Protein AF-A0A7J2VX71-F1 (afdb_monomer_lite)

Foldseek 3Di:
DKDWDWDAFPQKIWTWIWDQDPNWTKIWIFIWHDDDPDIDTPAPGTWMWTWDADPPPRQIATHTPGRRPDDPVVVVSVRVVVSVVD

Secondary structure (DSSP, 8-state):
--EEEEEEETTEEEEEEEEEETTEEEEEEEEEEEETTEEEESSSS-EEEEEEE-TTT--EEEEEEE-TT--HHHHHHHHHHHHTT-

Structure (mmCIF, N/CA/C/O backbone):
data_AF-A0A7J2VX71-F1
#
_entry.id   AF-A0A7J2VX71-F1
#
loop_
_atom_site.group_PDB
_atom_site.id
_atom_site.type_symbol
_atom_site.label_atom_id
_atom_site.label_alt_id
_atom_site.label_comp_id
_atom_site.label_asym_id
_atom_site.label_entity_id
_atom_site.label_seq_id
_atom_site.pdbx_PDB_ins_code
_atom_site.Cartn_x
_atom_site.Cartn_y
_atom_site.Cartn_z
_atom_site.occupancy
_atom_site.B_iso_or_equiv
_atom_site.auth_seq_id
_atom_site.auth_comp_id
_atom_site.auth_asym_id
_atom_site.auth_atom_id
_atom_site.pdbx_PDB_model_num
ATOM 1 N N . MET A 1 1 ? 10.968 -12.525 -1.276 1.00 47.69 1 MET A N 1
ATOM 2 C CA . MET A 1 1 ? 11.170 -12.200 0.159 1.00 47.69 1 MET A CA 1
ATOM 3 C C . MET A 1 1 ? 9.999 -11.327 0.586 1.00 47.69 1 MET A C 1
ATOM 5 O O . MET A 1 1 ? 9.777 -10.325 -0.072 1.00 47.69 1 MET A O 1
ATOM 9 N N . VAL A 1 2 ? 9.198 -11.709 1.588 1.00 52.06 2 VAL A N 1
ATOM 10 C CA . VAL A 1 2 ? 8.030 -10.899 2.002 1.00 52.06 2 VAL A CA 1
ATOM 11 C C . VAL A 1 2 ? 8.505 -9.827 2.974 1.00 52.06 2 VAL A C 1
ATOM 13 O O . VAL A 1 2 ? 8.984 -10.149 4.060 1.00 52.06 2 VAL A O 1
ATOM 16 N N . LEU A 1 3 ? 8.406 -8.559 2.576 1.00 59.25 3 LEU A N 1
ATOM 17 C CA . LEU A 1 3 ? 8.718 -7.429 3.446 1.00 59.25 3 LEU A CA 1
ATOM 18 C C . LEU A 1 3 ? 7.399 -6.896 4.011 1.00 59.25 3 LEU A C 1
ATOM 20 O O . LEU A 1 3 ? 6.624 -6.251 3.303 1.00 59.25 3 LEU A O 1
ATOM 24 N N . GLU A 1 4 ? 7.122 -7.237 5.266 1.00 61.16 4 GLU A N 1
ATOM 25 C CA . GLU A 1 4 ? 5.940 -6.786 6.000 1.00 61.16 4 GLU A CA 1
ATOM 26 C C . GLU A 1 4 ? 6.297 -5.555 6.831 1.00 61.16 4 GLU A C 1
ATOM 28 O O . GLU A 1 4 ? 7.264 -5.565 7.597 1.00 61.16 4 GLU A O 1
ATOM 33 N N . ARG A 1 5 ? 5.538 -4.473 6.657 1.00 69.00 5 ARG A N 1
ATOM 34 C CA . ARG A 1 5 ? 5.715 -3.240 7.420 1.00 69.00 5 ARG A CA 1
ATOM 35 C C . ARG A 1 5 ? 4.357 -2.699 7.845 1.00 69.00 5 ARG A C 1
ATOM 37 O O . ARG A 1 5 ? 3.449 -2.518 7.036 1.00 69.00 5 ARG A O 1
ATOM 44 N N . VAL A 1 6 ? 4.244 -2.416 9.139 1.00 67.00 6 VAL A N 1
ATOM 45 C CA . VAL A 1 6 ? 3.090 -1.717 9.698 1.00 67.00 6 VAL A CA 1
ATOM 46 C C . VAL A 1 6 ? 3.355 -0.222 9.617 1.00 67.00 6 VAL A C 1
ATOM 48 O O . VAL A 1 6 ? 4.324 0.285 10.179 1.00 67.00 6 VAL A O 1
ATOM 51 N N . PHE A 1 7 ? 2.475 0.480 8.922 1.00 69.94 7 PHE A N 1
ATOM 52 C CA . PHE A 1 7 ? 2.541 1.912 8.694 1.00 69.94 7 PHE A CA 1
ATO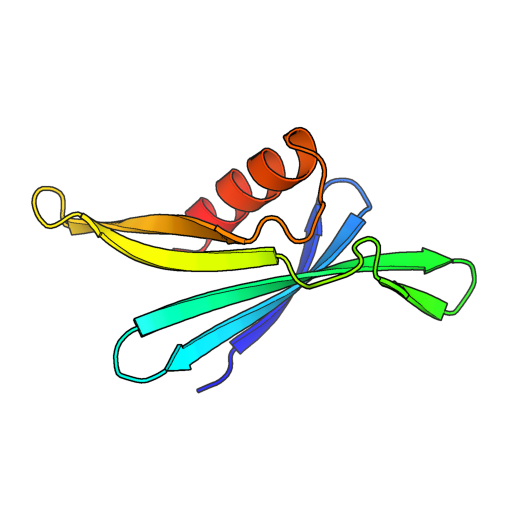M 53 C C . PHE A 1 7 ? 1.452 2.624 9.475 1.00 69.94 7 PHE A C 1
ATOM 55 O O . PHE A 1 7 ? 0.391 2.063 9.721 1.00 69.94 7 PHE A O 1
ATOM 62 N N . ALA A 1 8 ? 1.708 3.864 9.877 1.00 63.12 8 ALA A N 1
ATOM 63 C CA . ALA A 1 8 ? 0.718 4.709 10.527 1.00 63.12 8 ALA A CA 1
ATOM 64 C C . ALA A 1 8 ? 0.575 6.008 9.731 1.00 63.12 8 ALA A C 1
ATOM 66 O O . ALA A 1 8 ? 1.513 6.798 9.663 1.00 63.12 8 ALA A O 1
ATOM 67 N N . VAL A 1 9 ? -0.601 6.233 9.150 1.00 64.81 9 VAL A N 1
ATOM 68 C CA . VAL A 1 9 ? -0.946 7.449 8.408 1.00 64.81 9 VAL A CA 1
ATOM 69 C C . VAL A 1 9 ? -2.064 8.162 9.166 1.00 64.81 9 VAL A C 1
ATOM 71 O O . VAL A 1 9 ? -3.162 7.632 9.320 1.00 64.81 9 VAL A O 1
ATOM 74 N N . LYS A 1 10 ? -1.766 9.356 9.701 1.00 61.78 10 LYS A N 1
ATOM 75 C CA . LYS A 1 10 ? -2.708 10.226 10.444 1.00 61.78 10 LYS A CA 1
ATOM 76 C C . LYS A 1 10 ? -3.564 9.498 11.498 1.00 61.78 10 LYS A C 1
ATOM 78 O O . LYS A 1 10 ? -4.759 9.742 11.623 1.00 61.78 10 LYS A O 1
ATOM 83 N N . GLY A 1 11 ? -2.944 8.596 12.260 1.00 66.19 11 GLY A N 1
ATOM 84 C CA . GLY A 1 11 ? -3.599 7.843 13.338 1.00 66.19 11 GLY A CA 1
ATOM 85 C C . GLY A 1 11 ? -4.260 6.529 12.906 1.00 66.19 11 GLY A C 1
ATOM 86 O O . GLY A 1 11 ? -4.564 5.710 13.768 1.00 66.19 11 GLY A O 1
ATOM 87 N N . ARG A 1 12 ? -4.405 6.277 11.599 1.00 74.38 12 ARG A N 1
ATOM 88 C CA . ARG A 1 12 ? -4.837 4.985 11.048 1.00 74.38 12 ARG A CA 1
ATOM 89 C C . ARG A 1 12 ? -3.611 4.133 10.772 1.00 74.38 12 ARG A C 1
ATOM 91 O O . ARG A 1 12 ? -2.623 4.633 10.234 1.00 74.38 12 ARG A O 1
ATOM 98 N N . ARG A 1 13 ? -3.643 2.863 11.161 1.00 80.00 13 ARG A N 1
ATOM 99 C CA . ARG A 1 13 ? -2.538 1.947 10.887 1.00 80.00 13 ARG A CA 1
ATOM 100 C C . ARG A 1 13 ? -2.855 1.141 9.630 1.00 80.00 13 ARG A C 1
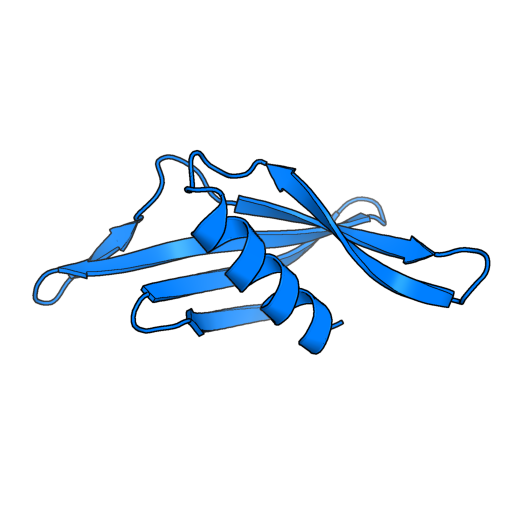ATOM 102 O O . ARG A 1 13 ? -4.013 0.942 9.298 1.00 80.00 13 ARG A O 1
ATOM 109 N N . PHE A 1 14 ? -1.839 0.689 8.919 1.00 82.75 14 PHE A N 1
ATOM 110 C CA . PHE A 1 14 ? -1.962 -0.169 7.749 1.00 82.75 14 PHE A CA 1
ATOM 111 C C . PHE A 1 14 ? -0.902 -1.239 7.868 1.00 82.75 14 PHE A C 1
ATOM 113 O O . PHE A 1 14 ? 0.271 -0.919 8.026 1.00 82.75 14 PHE A O 1
ATOM 120 N N . ASN A 1 15 ? -1.287 -2.503 7.790 1.00 84.94 15 ASN A N 1
ATOM 121 C CA . ASN A 1 15 ? -0.313 -3.555 7.580 1.00 84.94 15 ASN A CA 1
ATOM 122 C C . ASN A 1 15 ? -0.108 -3.715 6.074 1.00 84.94 15 ASN A C 1
ATOM 124 O O . ASN A 1 15 ? -0.973 -4.276 5.403 1.00 84.94 15 ASN A O 1
ATOM 128 N N . CYS A 1 16 ? 0.990 -3.182 5.541 1.00 86.75 16 CYS A N 1
ATOM 129 C CA . CYS A 1 16 ? 1.299 -3.305 4.125 1.00 86.75 16 CYS A CA 1
ATOM 130 C C . CYS A 1 16 ? 2.409 -4.329 3.900 1.00 86.75 16 CYS A C 1
ATOM 132 O O . CYS A 1 16 ? 3.458 -4.311 4.550 1.00 86.75 16 CYS A O 1
ATOM 134 N N . LYS A 1 17 ? 2.183 -5.210 2.932 1.00 87.06 17 LYS A N 1
ATOM 135 C CA . LYS A 1 17 ? 3.108 -6.272 2.549 1.00 87.06 17 LYS A CA 1
ATOM 136 C C . LYS A 1 17 ? 3.480 -6.107 1.091 1.00 87.06 17 LYS A C 1
ATOM 138 O O . LYS A 1 17 ? 2.598 -6.014 0.239 1.00 87.06 17 LYS A O 1
ATOM 143 N N . LYS A 1 18 ? 4.780 -6.100 0.806 1.00 87.38 18 LYS A N 1
ATOM 144 C CA . LYS A 1 18 ? 5.283 -6.218 -0.564 1.00 87.38 18 LYS A CA 1
ATOM 145 C C . LYS A 1 18 ? 5.337 -7.701 -0.932 1.00 87.38 18 LYS A C 1
ATOM 147 O O . LYS A 1 18 ? 5.998 -8.481 -0.243 1.00 87.38 18 LYS A O 1
ATOM 152 N N . LEU A 1 19 ? 4.625 -8.075 -1.988 1.00 88.06 19 LEU A N 1
ATOM 153 C CA . LEU A 1 19 ? 4.558 -9.424 -2.539 1.00 88.06 19 LEU A CA 1
ATOM 154 C C . LEU A 1 19 ? 5.139 -9.409 -3.952 1.00 88.06 19 LEU A C 1
ATOM 156 O O . LEU A 1 19 ? 4.867 -8.493 -4.721 1.00 88.06 19 LEU A O 1
ATOM 160 N N . GLU A 1 20 ? 5.926 -10.419 -4.294 1.00 86.69 20 GLU A N 1
ATOM 161 C CA . GLU A 1 20 ? 6.396 -10.654 -5.660 1.00 86.69 20 GLU A CA 1
ATOM 162 C C . GLU A 1 20 ? 5.793 -11.973 -6.133 1.00 86.69 20 GLU A C 1
ATOM 164 O O . GLU A 1 20 ? 6.095 -13.027 -5.577 1.00 86.69 20 GLU A O 1
ATOM 169 N N . GLU A 1 21 ? 4.918 -11.906 -7.132 1.00 82.12 21 GLU A N 1
ATOM 170 C CA . GLU A 1 21 ? 4.233 -13.058 -7.717 1.00 82.12 21 GLU A CA 1
ATOM 171 C C . GLU A 1 21 ? 4.391 -13.002 -9.236 1.00 82.12 21 GLU A C 1
ATOM 173 O O . GLU A 1 21 ? 4.060 -11.989 -9.846 1.00 82.12 21 GLU A O 1
ATOM 178 N N . GLU A 1 22 ? 4.908 -14.071 -9.849 1.00 83.06 22 GLU A N 1
ATOM 179 C CA . GLU A 1 22 ? 5.028 -14.201 -11.315 1.00 83.06 22 GLU A CA 1
ATOM 180 C C . GLU A 1 22 ? 5.733 -13.010 -12.007 1.00 83.06 22 GLU A C 1
ATOM 182 O O . GLU A 1 22 ? 5.386 -12.611 -13.115 1.00 83.06 22 GLU A O 1
ATOM 187 N N . GLY A 1 23 ? 6.730 -12.410 -11.344 1.00 81.31 23 GLY A N 1
ATOM 188 C CA . GLY A 1 23 ? 7.458 -11.239 -11.856 1.00 81.31 23 GLY A CA 1
ATOM 189 C C . GLY A 1 23 ? 6.720 -9.904 -11.686 1.00 81.31 23 GLY A C 1
ATOM 190 O O . GLY A 1 23 ? 7.228 -8.865 -12.099 1.00 81.31 23 GLY A O 1
ATOM 191 N N . ILE A 1 24 ? 5.546 -9.904 -11.051 1.00 85.50 24 ILE A N 1
ATOM 192 C CA . ILE A 1 24 ? 4.794 -8.703 -10.693 1.00 85.50 24 ILE A CA 1
ATOM 193 C C . ILE A 1 24 ? 4.997 -8.420 -9.209 1.00 85.50 24 ILE A C 1
ATOM 195 O O . ILE A 1 24 ? 4.702 -9.242 -8.341 1.00 85.50 24 ILE A O 1
ATOM 199 N N . THR A 1 25 ? 5.452 -7.209 -8.910 1.00 89.88 25 THR A N 1
ATOM 200 C CA . THR A 1 25 ? 5.491 -6.704 -7.541 1.00 89.88 25 THR A CA 1
ATOM 201 C C . THR A 1 25 ? 4.145 -6.067 -7.189 1.00 89.88 25 THR A C 1
ATOM 203 O O . THR A 1 25 ? 3.647 -5.207 -7.914 1.00 89.88 25 THR A O 1
ATOM 206 N N . LYS A 1 26 ? 3.565 -6.452 -6.053 1.00 91.38 26 LYS A N 1
ATOM 207 C CA . LYS A 1 26 ? 2.333 -5.892 -5.488 1.00 91.38 26 LYS A CA 1
ATOM 208 C C . LYS A 1 26 ? 2.581 -5.388 -4.070 1.00 91.38 26 LYS A C 1
ATOM 210 O O . LYS A 1 26 ? 3.407 -5.934 -3.342 1.00 91.38 26 LYS A O 1
ATOM 215 N N . ILE A 1 27 ? 1.839 -4.372 -3.659 1.00 90.56 27 ILE A N 1
ATOM 216 C CA . ILE A 1 27 ? 1.770 -3.896 -2.280 1.00 90.56 27 ILE A CA 1
ATOM 217 C C . ILE A 1 27 ? 0.336 -4.088 -1.808 1.00 90.56 27 ILE A C 1
ATOM 219 O O . ILE A 1 27 ? -0.590 -3.481 -2.335 1.00 90.56 27 ILE A O 1
ATOM 223 N N . VAL A 1 28 ? 0.159 -4.956 -0.820 1.00 90.62 28 VAL A N 1
ATOM 224 C CA . VAL A 1 28 ? -1.141 -5.268 -0.229 1.00 90.62 28 VAL A CA 1
ATOM 225 C C . VAL A 1 28 ? -1.201 -4.604 1.131 1.00 90.62 28 VAL A C 1
ATOM 227 O O . VAL A 1 28 ? -0.471 -5.000 2.033 1.00 90.62 28 VAL A O 1
ATOM 230 N N . CYS A 1 29 ? -2.049 -3.598 1.272 1.00 88.50 29 CYS A N 1
ATOM 231 C CA . CYS A 1 29 ? -2.236 -2.814 2.478 1.00 88.50 29 CYS A CA 1
ATOM 232 C C . CYS A 1 29 ? -3.565 -3.154 3.136 1.00 88.50 29 CYS A C 1
ATOM 234 O O . CYS A 1 29 ? -4.626 -2.926 2.565 1.00 88.50 29 CYS A O 1
ATOM 236 N N . GLN A 1 30 ? -3.512 -3.648 4.368 1.00 87.62 30 GLN A N 1
ATOM 237 C CA . GLN A 1 30 ? -4.691 -3.878 5.187 1.00 87.62 30 GLN A CA 1
ATOM 238 C C . GLN A 1 30 ? -4.822 -2.762 6.232 1.00 87.62 30 GLN A C 1
ATOM 240 O O . GLN A 1 30 ? -4.029 -2.715 7.177 1.00 87.62 30 GLN A O 1
ATOM 245 N N . PRO A 1 31 ? -5.796 -1.852 6.078 1.00 82.56 31 PRO A N 1
ATOM 246 C CA . PRO A 1 31 ? -6.096 -0.814 7.055 1.00 82.56 31 PRO A CA 1
ATOM 247 C C . PRO A 1 31 ? -6.507 -1.445 8.385 1.00 82.56 31 PRO A C 1
ATOM 249 O O . PRO A 1 31 ? -7.368 -2.319 8.405 1.00 82.56 31 PRO A O 1
ATOM 252 N N . ILE A 1 32 ? -5.917 -0.999 9.486 1.00 8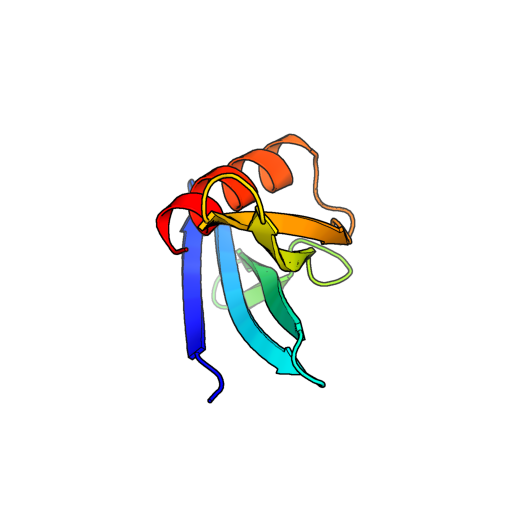1.75 32 ILE A N 1
ATOM 253 C CA . ILE A 1 32 ? -6.178 -1.458 10.850 1.00 81.75 32 ILE A CA 1
ATOM 254 C C . ILE A 1 32 ? -6.434 -0.264 11.781 1.00 81.75 32 ILE A C 1
ATOM 256 O O . ILE A 1 32 ? -5.698 0.728 11.793 1.00 81.75 32 ILE A O 1
ATOM 260 N N . GLU A 1 33 ? -7.475 -0.376 12.597 1.00 74.31 33 GLU A N 1
ATOM 261 C CA . GLU A 1 33 ? -7.800 0.552 13.675 1.00 74.31 33 GLU A CA 1
ATOM 262 C C . GLU A 1 33 ? -7.736 -0.166 15.017 1.00 74.31 33 GLU A C 1
ATOM 264 O O . GLU A 1 33 ? -8.147 -1.320 15.151 1.00 74.31 33 GLU A O 1
ATOM 269 N N . LYS A 1 34 ? -7.219 0.532 16.027 1.00 67.94 34 LYS A N 1
ATOM 270 C CA . LYS A 1 34 ? -7.154 0.008 17.384 1.00 67.94 34 LYS A CA 1
ATOM 271 C C . LYS A 1 34 ? -8.427 0.392 18.131 1.00 67.94 34 LYS A C 1
ATOM 273 O O . LYS A 1 34 ? -8.598 1.550 18.503 1.00 67.94 34 LYS A O 1
ATOM 278 N N . ILE A 1 35 ? -9.290 -0.587 18.389 1.00 65.56 35 ILE A N 1
ATOM 279 C CA . ILE A 1 35 ? -10.516 -0.411 19.173 1.00 65.56 35 ILE A CA 1
ATOM 280 C C . ILE A 1 35 ? -10.294 -1.087 20.530 1.00 65.56 35 ILE A C 1
ATOM 282 O O . ILE A 1 35 ? -10.315 -2.312 20.657 1.00 65.56 35 ILE A O 1
ATOM 286 N N . GLY A 1 36 ? -10.015 -0.283 21.560 1.00 71.88 36 GLY A N 1
ATOM 287 C CA . GLY A 1 36 ? -9.595 -0.790 22.870 1.00 71.88 36 GLY A CA 1
ATOM 288 C C . GLY A 1 36 ? -8.208 -1.445 22.812 1.00 71.88 36 GLY A C 1
ATOM 289 O O . GLY A 1 36 ? -7.227 -0.796 22.448 1.00 71.88 36 GLY A O 1
ATOM 290 N N . SER A 1 37 ? -8.118 -2.730 23.173 1.00 70.12 37 SER A N 1
ATOM 291 C CA . SER A 1 37 ? -6.871 -3.519 23.127 1.00 70.12 37 SER A CA 1
ATOM 292 C C . SER A 1 37 ? -6.744 -4.414 21.886 1.00 70.12 37 SER A C 1
ATOM 294 O O . SER A 1 37 ? -5.781 -5.172 21.807 1.00 70.12 37 SER A O 1
ATOM 296 N N . ALA A 1 38 ? -7.684 -4.348 20.937 1.00 70.00 38 ALA A N 1
ATOM 297 C CA . ALA A 1 38 ? -7.697 -5.186 19.737 1.00 70.00 38 ALA A CA 1
ATOM 298 C C . ALA A 1 38 ? -7.559 -4.351 18.455 1.00 70.00 38 ALA A C 1
ATOM 300 O O . ALA A 1 38 ? -8.118 -3.256 18.356 1.00 70.00 38 ALA A O 1
ATOM 301 N N . ASP A 1 39 ? -6.847 -4.892 17.468 1.00 75.44 39 ASP A N 1
ATOM 302 C CA . ASP A 1 39 ? -6.777 -4.337 16.116 1.00 75.44 39 ASP A CA 1
ATOM 303 C C . ASP A 1 39 ? -7.914 -4.924 15.261 1.00 75.44 39 ASP A C 1
ATOM 305 O O . ASP A 1 39 ? -8.092 -6.144 15.202 1.00 75.44 39 ASP A O 1
ATOM 309 N N . LYS A 1 40 ? -8.698 -4.066 14.600 1.00 71.19 40 LYS A N 1
ATOM 310 C CA . LYS A 1 40 ? -9.737 -4.464 13.638 1.00 71.19 40 LYS A CA 1
ATOM 311 C C . LYS A 1 40 ? -9.469 -3.863 12.258 1.00 71.19 40 LYS A C 1
ATOM 313 O O . LYS A 1 40 ? -9.011 -2.723 12.185 1.00 71.19 40 LYS A O 1
ATOM 318 N N . PRO A 1 41 ? -9.762 -4.593 11.168 1.00 72.88 41 PRO A N 1
ATOM 319 C CA . PRO A 1 41 ? -9.651 -4.041 9.827 1.00 72.88 41 PRO A CA 1
ATOM 320 C C . PRO A 1 41 ? -10.676 -2.919 9.605 1.00 72.88 41 PRO A C 1
ATOM 322 O O . PRO A 1 41 ? -11.828 -3.053 10.014 1.00 72.88 41 PRO A O 1
ATOM 325 N N . LEU A 1 42 ? -10.254 -1.820 8.971 1.00 73.62 42 LEU A N 1
ATOM 326 C CA . LEU A 1 42 ? -11.139 -0.692 8.620 1.00 73.62 42 LEU A CA 1
ATOM 327 C C . LEU A 1 42 ? -11.880 -0.894 7.293 1.00 73.62 42 LEU A C 1
ATOM 329 O O . LEU A 1 42 ? -12.845 -0.186 7.024 1.00 73.62 42 LEU A O 1
ATOM 333 N N . THR A 1 43 ? -11.415 -1.823 6.463 1.00 77.88 43 THR A N 1
ATOM 334 C CA . THR A 1 43 ? -12.000 -2.140 5.160 1.00 77.88 43 THR A CA 1
ATOM 335 C C . THR A 1 43 ? -12.396 -3.609 5.100 1.00 77.88 43 THR A C 1
ATOM 337 O O . THR A 1 43 ? -11.779 -4.452 5.755 1.00 77.88 43 THR A O 1
ATOM 340 N N . ASP A 1 44 ? -13.409 -3.924 4.291 1.00 77.25 44 ASP A N 1
ATOM 341 C CA . ASP A 1 44 ? -13.902 -5.296 4.110 1.00 77.25 44 ASP A CA 1
ATOM 342 C C . ASP A 1 44 ? -12.855 -6.216 3.467 1.00 77.25 44 ASP A C 1
ATOM 344 O O . ASP A 1 44 ? -12.831 -7.425 3.703 1.00 77.25 44 ASP A O 1
ATOM 348 N N . ARG A 1 45 ? -11.970 -5.640 2.650 1.00 86.56 45 ARG A N 1
ATOM 349 C CA . ARG A 1 45 ? -10.906 -6.344 1.929 1.00 86.56 45 ARG A CA 1
ATOM 350 C C . ARG A 1 45 ? -9.643 -5.469 1.852 1.00 86.56 45 ARG A C 1
ATOM 352 O O . ARG A 1 45 ? -9.730 -4.255 2.066 1.00 86.56 45 ARG A O 1
ATOM 359 N N . PRO A 1 46 ? -8.454 -6.052 1.628 1.00 88.25 46 PRO A N 1
ATOM 360 C CA . PRO A 1 46 ? -7.217 -5.283 1.583 1.00 88.25 46 PRO A CA 1
ATOM 361 C C . PRO A 1 46 ? -7.156 -4.394 0.339 1.00 88.25 46 PRO A C 1
ATOM 363 O O . PRO A 1 46 ? -7.671 -4.744 -0.720 1.00 88.25 46 PRO A O 1
ATOM 366 N N . ILE A 1 47 ? -6.471 -3.265 0.482 1.00 91.31 47 ILE A N 1
ATOM 367 C CA . ILE A 1 47 ? -6.136 -2.354 -0.608 1.00 91.31 47 ILE A CA 1
ATOM 368 C C . ILE A 1 47 ? -4.931 -2.941 -1.341 1.00 91.31 47 ILE A C 1
ATOM 370 O O . ILE A 1 47 ? -3.950 -3.328 -0.704 1.00 91.31 47 ILE A O 1
ATOM 374 N N . VAL A 1 48 ? -4.976 -3.013 -2.665 1.00 91.88 48 VAL A N 1
ATOM 375 C CA . VAL A 1 48 ? -3.923 -3.627 -3.476 1.00 91.88 48 VAL A CA 1
ATOM 376 C C . VAL A 1 48 ? -3.394 -2.623 -4.483 1.00 91.88 48 VAL A C 1
ATOM 378 O O . VAL A 1 48 ? -4.150 -2.061 -5.270 1.00 91.88 48 VAL A O 1
ATOM 381 N N . PHE A 1 49 ? -2.076 -2.464 -4.501 1.00 92.06 49 PHE A N 1
ATOM 382 C CA . PHE A 1 49 ? -1.348 -1.699 -5.501 1.00 92.06 49 PHE A CA 1
ATOM 383 C C . PHE A 1 49 ? -0.417 -2.621 -6.280 1.00 92.06 49 PHE A C 1
ATOM 385 O O . PHE A 1 49 ? 0.195 -3.529 -5.716 1.00 92.06 49 PHE A O 1
ATOM 392 N N . ARG A 1 50 ? -0.265 -2.373 -7.574 1.00 91.62 50 ARG A N 1
ATOM 393 C CA . ARG A 1 50 ? 0.803 -2.926 -8.399 1.00 91.62 50 ARG A CA 1
ATOM 394 C C . ARG A 1 50 ? 1.964 -1.950 -8.404 1.00 91.62 50 ARG A C 1
ATOM 396 O O . ARG A 1 50 ? 1.766 -0.767 -8.623 1.00 91.62 50 ARG A O 1
ATOM 403 N N . VAL A 1 51 ? 3.178 -2.440 -8.220 1.00 90.38 51 VAL A N 1
ATOM 404 C CA . VAL A 1 51 ? 4.376 -1.641 -8.471 1.00 90.38 51 VAL A CA 1
ATOM 405 C C . VAL A 1 51 ? 4.723 -1.782 -9.948 1.00 90.38 51 VAL A C 1
ATOM 407 O O . VAL A 1 51 ? 4.889 -2.898 -10.448 1.00 90.38 51 VAL A O 1
ATOM 410 N N . ALA A 1 52 ? 4.782 -0.656 -10.643 1.00 88.94 52 ALA A N 1
ATOM 411 C CA . ALA A 1 52 ? 5.139 -0.559 -12.048 1.00 88.94 52 ALA A CA 1
ATOM 412 C C . ALA A 1 52 ? 6.329 0.388 -12.213 1.00 88.94 52 ALA A C 1
ATOM 414 O O . ALA A 1 52 ? 6.563 1.261 -11.380 1.00 88.94 52 ALA A O 1
ATOM 415 N N . GLU A 1 53 ? 7.085 0.196 -13.285 1.00 89.56 53 GLU A N 1
ATOM 416 C CA . GLU A 1 53 ? 8.168 1.087 -13.681 1.00 89.56 53 GLU A CA 1
ATOM 417 C C . GLU A 1 53 ? 7.770 1.755 -14.993 1.00 89.56 53 GLU A C 1
ATOM 419 O O . GLU A 1 53 ? 7.327 1.089 -15.933 1.00 89.56 53 GLU A O 1
ATOM 424 N N . ASP A 1 54 ? 7.878 3.078 -15.040 1.00 87.50 54 ASP A N 1
ATOM 425 C CA . ASP A 1 54 ? 7.638 3.831 -16.258 1.00 87.50 54 ASP A CA 1
ATOM 426 C C . ASP A 1 54 ? 8.795 3.578 -17.245 1.00 87.50 54 ASP A C 1
ATOM 428 O O . ASP A 1 54 ? 9.949 3.870 -16.922 1.00 87.50 54 ASP A O 1
ATOM 432 N N . PRO A 1 55 ? 8.524 3.068 -18.460 1.00 86.00 55 PRO A N 1
ATOM 433 C CA . PRO A 1 55 ? 9.575 2.647 -19.385 1.00 86.00 55 PRO A CA 1
ATOM 434 C C . PRO A 1 55 ? 10.349 3.815 -20.017 1.00 86.00 55 PRO A C 1
ATOM 436 O O . PRO A 1 55 ? 11.367 3.588 -20.665 1.00 86.00 55 PRO A O 1
ATOM 439 N N . ILE A 1 56 ? 9.867 5.055 -19.880 1.00 90.06 56 ILE A N 1
ATOM 440 C CA . ILE A 1 56 ? 10.470 6.250 -20.487 1.00 90.06 56 ILE A CA 1
ATOM 441 C C . ILE A 1 56 ? 11.380 6.950 -19.475 1.00 90.06 56 ILE A C 1
ATOM 443 O O . ILE A 1 56 ? 12.470 7.407 -19.811 1.00 90.06 56 ILE A O 1
ATOM 447 N N . THR A 1 57 ? 10.919 7.050 -18.233 1.00 89.62 57 THR A N 1
ATOM 448 C CA . THR A 1 57 ? 11.572 7.792 -17.152 1.00 89.62 57 THR A CA 1
ATOM 449 C C . THR A 1 57 ? 12.326 6.890 -16.178 1.00 89.62 57 THR A C 1
ATOM 451 O O . THR A 1 57 ? 13.112 7.399 -15.383 1.00 89.62 57 THR A O 1
ATOM 454 N N . GLY A 1 58 ? 12.095 5.572 -16.220 1.00 86.12 58 GLY A N 1
ATOM 455 C CA . GLY A 1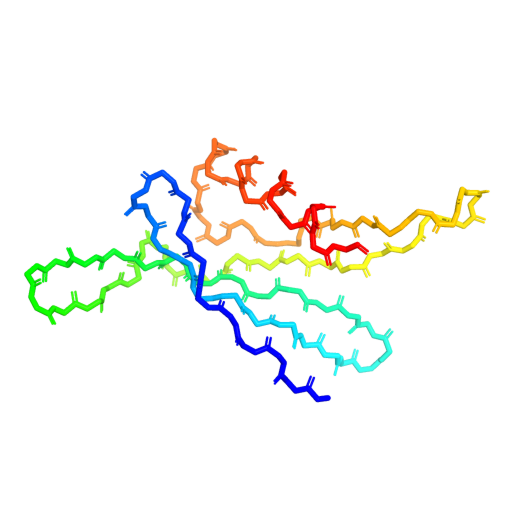 58 ? 12.640 4.604 -15.262 1.00 86.12 58 GLY A CA 1
ATOM 456 C C . GLY A 1 58 ? 12.100 4.796 -13.844 1.00 86.12 58 GLY A C 1
ATOM 457 O O . GLY A 1 58 ? 12.692 4.314 -12.882 1.00 86.12 58 GLY A O 1
ATOM 458 N N . ARG A 1 59 ? 11.016 5.566 -13.680 1.00 86.81 59 ARG A N 1
ATOM 459 C CA . ARG A 1 59 ? 10.456 5.877 -12.368 1.00 86.81 59 ARG A CA 1
ATOM 460 C C . ARG A 1 59 ? 9.519 4.765 -11.923 1.00 86.81 59 ARG A C 1
ATOM 462 O O . ARG A 1 59 ? 8.543 4.462 -12.605 1.00 86.81 59 ARG A O 1
ATOM 469 N N . THR A 1 60 ? 9.761 4.238 -10.731 1.00 88.94 60 THR A N 1
ATOM 470 C CA . THR A 1 60 ? 8.844 3.312 -10.068 1.00 88.94 60 THR A CA 1
ATOM 471 C C . THR A 1 60 ? 7.643 4.065 -9.496 1.00 88.94 60 THR A C 1
ATOM 473 O O . THR A 1 60 ? 7.795 5.109 -8.859 1.00 88.94 60 THR A O 1
ATOM 476 N N . TYR A 1 61 ? 6.443 3.536 -9.706 1.00 87.31 61 TYR A N 1
ATOM 477 C CA . TYR A 1 61 ? 5.200 4.063 -9.154 1.00 87.31 61 TYR A CA 1
ATOM 478 C C . TYR A 1 61 ? 4.266 2.929 -8.725 1.00 87.31 61 TYR A C 1
ATOM 480 O O . TYR A 1 61 ? 4.438 1.768 -9.106 1.00 87.31 61 TYR A O 1
ATOM 488 N N . ALA A 1 62 ? 3.286 3.268 -7.891 1.00 89.75 62 ALA A N 1
ATOM 489 C CA . ALA A 1 62 ? 2.230 2.358 -7.484 1.00 89.75 62 ALA A CA 1
ATOM 490 C C . ALA A 1 62 ? 0.959 2.647 -8.286 1.00 89.75 62 ALA A C 1
ATOM 492 O O . ALA A 1 62 ? 0.524 3.786 -8.383 1.00 89.75 62 ALA A O 1
ATOM 493 N N . ASP A 1 63 ? 0.369 1.607 -8.858 1.00 91.56 63 ASP A N 1
ATOM 494 C CA . ASP A 1 63 ? -0.894 1.654 -9.585 1.00 91.56 63 ASP A CA 1
ATOM 495 C C . ASP A 1 63 ? -1.962 0.945 -8.748 1.00 91.56 63 ASP A C 1
ATOM 497 O O . ASP A 1 63 ? -1.785 -0.209 -8.350 1.00 91.56 63 ASP A O 1
ATOM 501 N N . LEU A 1 64 ? -3.047 1.638 -8.410 1.00 91.88 64 LEU A N 1
ATOM 502 C CA . LEU A 1 64 ? -4.108 1.074 -7.578 1.00 91.88 64 LEU A CA 1
ATOM 503 C C . LEU A 1 64 ? -4.879 -0.003 -8.354 1.00 91.88 64 LEU A C 1
ATOM 505 O O . LEU A 1 64 ? -5.545 0.297 -9.341 1.00 91.88 64 LEU A O 1
ATOM 509 N N . LEU A 1 65 ? -4.849 -1.241 -7.860 1.00 91.56 65 LEU A N 1
ATOM 510 C CA . LEU A 1 65 ? -5.619 -2.355 -8.416 1.00 91.56 65 LEU A CA 1
ATOM 511 C C . LEU A 1 65 ? -6.971 -2.536 -7.721 1.00 91.56 65 LEU A C 1
ATOM 513 O O . LEU A 1 65 ? -7.967 -2.814 -8.382 1.00 91.56 65 LEU A O 1
ATOM 517 N N . ASP A 1 66 ? -7.002 -2.414 -6.394 1.00 91.38 66 ASP A N 1
ATOM 518 C CA . ASP A 1 66 ? -8.218 -2.573 -5.594 1.00 91.38 66 ASP A CA 1
ATOM 519 C C . ASP A 1 66 ? -8.169 -1.616 -4.399 1.00 91.38 66 ASP A C 1
ATOM 521 O O . ASP A 1 66 ? -7.195 -1.602 -3.649 1.00 91.38 66 ASP A O 1
ATOM 525 N N . ASP A 1 67 ? -9.204 -0.797 -4.226 1.00 89.00 67 ASP A N 1
ATOM 526 C CA . ASP A 1 67 ? -9.318 0.170 -3.132 1.00 89.00 67 ASP A CA 1
ATOM 527 C C . ASP A 1 67 ? -9.830 -0.453 -1.830 1.00 89.00 67 ASP A C 1
ATOM 529 O O . ASP A 1 67 ? -9.908 0.209 -0.800 1.00 89.00 67 ASP A O 1
ATOM 533 N N . GLY A 1 68 ? -10.224 -1.720 -1.861 1.00 87.44 68 GLY A N 1
ATOM 534 C CA . GLY A 1 68 ? -10.747 -2.436 -0.718 1.00 87.44 68 GLY A CA 1
ATOM 535 C C . GLY A 1 68 ? -12.038 -1.870 -0.122 1.00 87.44 68 GLY A C 1
ATOM 536 O O . GLY A 1 68 ? -12.413 -2.273 0.975 1.00 87.44 68 GLY A O 1
ATOM 537 N N . GLY A 1 69 ? -12.725 -0.958 -0.820 1.00 85.44 69 GLY A N 1
ATOM 538 C CA . GLY A 1 69 ? -13.837 -0.180 -0.263 1.00 85.44 69 GLY A CA 1
ATOM 539 C C . GLY A 1 69 ? -13.401 0.993 0.627 1.00 85.44 69 GLY A C 1
ATOM 540 O O . GLY A 1 69 ? -14.229 1.583 1.320 1.00 85.44 69 GLY A O 1
ATOM 541 N N . ALA A 1 70 ? -12.112 1.342 0.628 1.00 84.81 70 ALA A N 1
ATOM 542 C CA . ALA 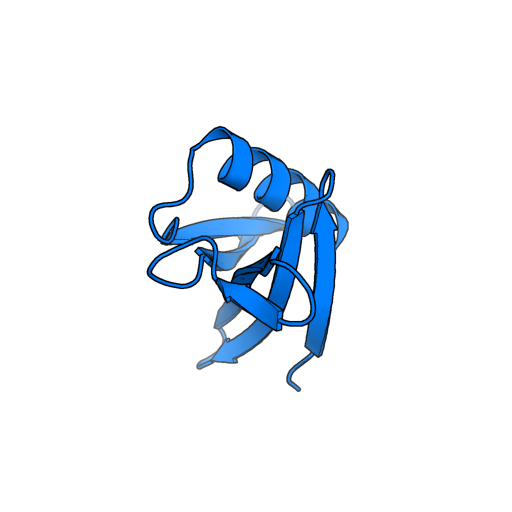A 1 70 ? -11.613 2.535 1.293 1.00 84.81 70 ALA A CA 1
ATOM 543 C C . ALA A 1 70 ? -12.125 3.816 0.625 1.00 84.81 70 ALA A C 1
ATOM 545 O O . ALA A 1 70 ? -12.345 3.893 -0.583 1.00 84.81 70 ALA A O 1
ATOM 546 N N . ASP A 1 71 ? -12.246 4.881 1.414 1.00 85.31 71 ASP A N 1
ATOM 547 C CA . ASP A 1 71 ? -12.580 6.189 0.874 1.00 85.31 71 ASP A CA 1
ATOM 548 C C . ASP A 1 71 ? -11.431 6.763 0.014 1.00 85.31 71 ASP A C 1
ATOM 550 O O . ASP A 1 71 ? -10.247 6.509 0.248 1.00 85.31 71 ASP A O 1
ATOM 554 N N . LYS A 1 72 ? -11.772 7.595 -0.981 1.00 85.94 72 LYS A N 1
ATOM 555 C CA . LYS A 1 72 ? -10.789 8.172 -1.921 1.00 85.94 72 LYS A CA 1
ATOM 556 C C . LYS A 1 72 ? -9.683 8.981 -1.241 1.00 85.94 72 LYS A C 1
ATOM 558 O O . LYS A 1 72 ? -8.584 9.078 -1.782 1.00 85.94 72 LYS A O 1
ATOM 563 N N . LYS A 1 73 ? -9.966 9.604 -0.092 1.00 85.56 73 LYS A N 1
ATOM 564 C CA . LYS A 1 73 ? -8.964 10.379 0.644 1.00 85.56 73 LYS A CA 1
ATOM 565 C C . LYS A 1 73 ? -7.936 9.431 1.253 1.00 85.56 73 LYS A C 1
ATOM 567 O O . LYS A 1 73 ? -6.748 9.695 1.118 1.00 85.56 73 LYS A O 1
ATOM 572 N N . LEU A 1 74 ? -8.382 8.311 1.816 1.00 83.81 74 LEU A N 1
ATOM 573 C CA . LEU A 1 74 ? -7.498 7.276 2.337 1.00 83.81 74 LEU A CA 1
ATOM 574 C C . LEU A 1 74 ? -6.589 6.685 1.261 1.00 83.81 74 LEU A C 1
ATOM 576 O O . LEU A 1 74 ? -5.388 6.564 1.480 1.00 83.81 74 LEU A O 1
ATOM 580 N N . ILE A 1 75 ? -7.155 6.363 0.098 1.00 87.44 75 ILE A N 1
ATOM 581 C CA . ILE A 1 75 ? -6.391 5.849 -1.042 1.00 87.44 75 ILE A CA 1
ATOM 582 C C . ILE A 1 75 ? -5.316 6.838 -1.475 1.00 87.44 75 ILE A C 1
ATOM 584 O O . ILE A 1 75 ? -4.168 6.444 -1.643 1.00 87.44 75 ILE A O 1
ATOM 588 N N . LYS A 1 76 ? -5.661 8.123 -1.593 1.00 87.62 76 LYS A N 1
ATOM 589 C CA . LYS A 1 76 ? -4.697 9.162 -1.960 1.00 87.62 76 LYS A CA 1
ATOM 590 C C . LYS A 1 76 ? -3.564 9.287 -0.937 1.00 87.62 76 LYS A C 1
ATOM 592 O O . LYS A 1 76 ? -2.403 9.355 -1.314 1.00 87.62 76 LYS A O 1
ATOM 597 N N . GLU A 1 77 ? -3.893 9.288 0.352 1.00 85.69 77 GLU A N 1
ATOM 598 C CA . GLU A 1 77 ? -2.887 9.374 1.417 1.00 85.69 77 GLU A CA 1
ATOM 599 C C . GLU A 1 77 ? -1.951 8.156 1.425 1.00 85.69 77 GLU A C 1
ATOM 601 O O . GLU A 1 77 ? -0.758 8.286 1.703 1.00 85.69 77 GLU A O 1
ATOM 606 N N . LEU A 1 78 ? -2.488 6.977 1.110 1.00 84.69 78 LEU A N 1
ATOM 607 C CA . LEU A 1 78 ? -1.722 5.742 1.015 1.00 84.69 78 LEU A CA 1
ATOM 608 C C . LEU A 1 78 ? -0.844 5.700 -0.245 1.00 84.69 78 LEU A C 1
ATOM 610 O O . LEU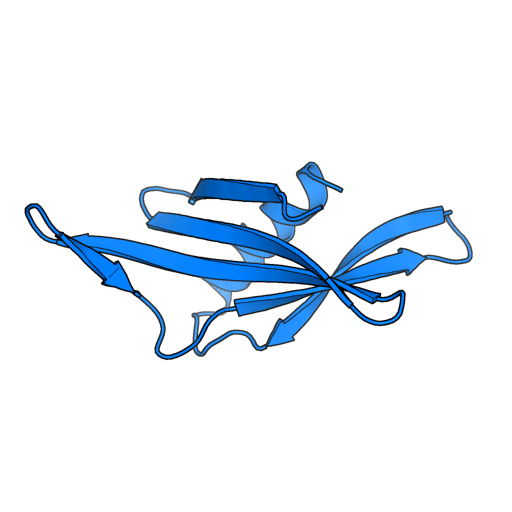 A 1 78 ? 0.299 5.267 -0.158 1.00 84.69 78 LEU A O 1
ATOM 614 N N . ASP A 1 79 ? -1.345 6.191 -1.377 1.00 85.88 79 ASP A N 1
ATOM 615 C CA . ASP A 1 79 ? -0.612 6.316 -2.642 1.00 85.88 79 ASP A CA 1
ATOM 616 C C . ASP A 1 79 ? 0.594 7.262 -2.527 1.00 85.88 79 ASP A C 1
ATOM 618 O O . ASP A 1 79 ? 1.721 6.894 -2.875 1.00 85.88 79 ASP A O 1
ATOM 622 N N . GLU A 1 80 ? 0.387 8.446 -1.935 1.00 85.06 80 GLU A N 1
ATOM 623 C CA . GLU A 1 80 ? 1.468 9.393 -1.638 1.00 85.06 80 GLU A CA 1
ATOM 624 C C . GLU A 1 80 ? 2.538 8.726 -0.766 1.00 85.06 80 GLU A C 1
ATOM 626 O O . GLU A 1 80 ? 3.732 8.857 -1.026 1.00 85.06 80 GLU A O 1
ATOM 631 N N . TYR A 1 81 ? 2.118 7.956 0.241 1.00 81.75 81 TYR A N 1
ATOM 632 C CA . TYR A 1 81 ? 3.036 7.263 1.137 1.00 81.75 81 TYR A CA 1
ATOM 633 C C . TYR A 1 81 ? 3.813 6.130 0.453 1.00 81.75 81 TYR A C 1
ATOM 635 O O . TYR A 1 81 ? 5.028 6.026 0.621 1.00 81.75 81 TYR A O 1
ATOM 643 N N . ILE A 1 82 ? 3.135 5.281 -0.322 1.00 83.25 82 ILE A N 1
ATOM 644 C CA . ILE A 1 82 ? 3.772 4.186 -1.060 1.00 83.25 82 ILE A CA 1
ATOM 645 C C . ILE A 1 82 ? 4.802 4.739 -2.048 1.00 83.25 82 ILE A C 1
ATOM 647 O O . ILE A 1 82 ? 5.899 4.192 -2.140 1.00 83.25 82 ILE A O 1
ATOM 651 N N . SER A 1 83 ? 4.496 5.856 -2.707 1.00 81.62 83 SER A N 1
ATOM 652 C CA . SER A 1 83 ? 5.414 6.530 -3.629 1.00 81.62 83 SER A CA 1
ATOM 653 C C . SER A 1 83 ? 6.716 7.011 -2.974 1.00 81.62 83 SER A C 1
ATOM 655 O O . SER A 1 83 ? 7.712 7.150 -3.671 1.00 81.62 83 SER A O 1
ATOM 657 N N . TYR A 1 84 ? 6.747 7.249 -1.656 1.00 78.88 84 TYR A N 1
ATOM 658 C CA . TYR A 1 84 ? 7.989 7.555 -0.926 1.00 78.88 84 TYR A CA 1
ATOM 659 C C . TYR A 1 84 ? 8.834 6.316 -0.597 1.00 78.88 84 TYR A C 1
ATOM 661 O O . TYR A 1 84 ? 9.989 6.452 -0.195 1.00 78.88 84 TYR A O 1
ATOM 669 N N . MET A 1 85 ? 8.255 5.117 -0.679 1.00 72.25 85 MET A N 1
ATOM 670 C CA . MET A 1 85 ? 8.940 3.858 -0.366 1.00 72.25 85 MET A CA 1
ATOM 671 C C . MET A 1 85 ? 9.500 3.137 -1.591 1.00 72.25 85 MET A C 1
ATOM 673 O O . MET A 1 85 ? 10.289 2.202 -1.422 1.00 72.25 85 MET A O 1
ATOM 677 N N . LEU A 1 86 ? 9.023 3.510 -2.777 1.00 75.44 86 LEU A N 1
ATOM 678 C CA . LEU A 1 86 ? 9.466 3.007 -4.073 1.00 75.44 86 LEU A CA 1
ATOM 679 C C . LEU A 1 86 ? 10.643 3.836 -4.586 1.00 75.44 86 LEU A C 1
ATOM 681 O O . LEU A 1 86 ? 11.548 3.202 -5.169 1.00 75.44 86 LEU A O 1
#

Radius of gyration: 13.22 Å; chains: 1; bounding box: 26×25×44 Å

Sequence (86 aa):
MVLERVFAVKGRRFNCKKLEEEGITKIVCQPIEKIGSADKPLTDRPIVFRVAEDPITGRTYADLLDDGGADKKLIKELDEYISYML

pLDDT: mean 81.27, std 9.89, range [47.69, 92.06]